Protein AF-A0A8S0FSN1-F1 (afdb_monomer)

InterPro domains:
  IPR003352 Phosphotransferase system, EIIC [PF02378] (5-101)
  IPR004501 Phosphotransferase system, EIIC component, type 3 [PS51105] (1-138)
  IPR051088 Bacterial PTS System Sugar-Specific EIIC/EIIB [PTHR33989] (5-137)

Mean predicted aligned error: 4.6 Å

Radius of gyration: 17.19 Å; Cα contacts (8 Å, |Δi|>4): 194; chains: 1; bounding box: 37×22×51 Å

Nearest PDB structures (foldseek):
  3qnq-assembly2_C  TM=8.206E-01  e=8.076E-05  Bacillus cereus ATCC 10987

Secondary structure (DSSP, 8-state):
--HHHHHHHHHHHHHSSHHHHHHTT----TT-HHHHHHHTSTTSGGGHHHHHHHHHHH---HHHHHHHHHHHHHHHTT--HHHHHHTTTTT-HHHHHHHHHHHHHHHHHHHHHHHTTSSPPP-S---TTSPTTTTT--

Sequence (138 aa):
MTPWALENIATYQQYGSVEAALAAGKTFHIWAKPMLDSFIFLGGSGATLGLILAIFIASRRADYRQVAKLALPSGIFQINEPILFGLPIIMNPVMFIPFVLVQPILAAITLAAYYMGIIPPVTNIAPWTMPTGLVSLL

Foldseek 3Di:
DPVQLVVLQVLCVVQVHPVSSVVVVHDGDCPPPLNCLQFQLQLAQLNVLVVLVCCVVPNPDPQLVVLSVVSNVSSQQSRCPSVCVSPVQVPDPVNVVSSVVSRVVRVVVSVVCVVVVNADGNNDADDSRHGHNCSRVD

pLDDT: mean 89.57, std 7.74, range [55.56, 96.69]

Organism: Escherichia coli (NCBI:txid562)

Solvent-accessible surface area (backbone atoms only — not comparable to full-atom values): 7384 Å² total; per-residue (Å²): 132,52,69,47,40,57,54,23,27,53,47,30,67,74,48,74,33,69,66,51,27,45,74,71,73,49,86,68,56,73,88,12,54,58,45,43,44,27,62,32,29,30,10,14,77,43,29,38,37,59,52,40,51,46,36,70,75,71,53,86,50,66,68,61,46,50,36,34,63,69,21,44,71,43,13,41,33,28,42,37,64,54,45,44,62,63,44,57,29,84,83,30,67,85,50,32,53,56,33,59,54,45,34,64,52,31,46,54,50,50,51,53,36,35,78,71,66,75,42,80,76,63,59,66,86,54,63,71,52,44,49,60,59,52,43,73,77,105

Structure (mmCIF, N/CA/C/O backbone):
data_AF-A0A8S0FSN1-F1
#
_entry.id   AF-A0A8S0FSN1-F1
#
loop_
_atom_site.group_PDB
_atom_site.id
_atom_site.type_symbol
_atom_site.label_atom_id
_atom_site.label_alt_id
_atom_site.label_comp_id
_atom_site.label_asym_id
_atom_site.label_entity_id
_atom_site.label_seq_id
_atom_site.pdbx_PDB_ins_code
_atom_site.Cartn_x
_atom_site.Cartn_y
_atom_site.Cartn_z
_atom_site.occupancy
_atom_site.B_iso_or_equiv
_atom_site.auth_seq_id
_atom_site.auth_comp_id
_atom_site.auth_asym_id
_atom_site.auth_atom_id
_atom_site.pdbx_PDB_model_num
ATOM 1 N N . MET A 1 1 ? 16.027 -8.583 -2.682 1.00 58.06 1 MET A N 1
ATOM 2 C CA . MET A 1 1 ? 15.565 -7.835 -3.873 1.00 58.06 1 MET A CA 1
ATOM 3 C C . MET A 1 1 ? 15.146 -8.841 -4.932 1.00 58.06 1 MET A C 1
ATOM 5 O O . MET A 1 1 ? 15.849 -9.828 -5.093 1.00 58.06 1 MET A O 1
ATOM 9 N N . THR A 1 2 ? 13.995 -8.668 -5.580 1.00 69.06 2 THR A N 1
ATOM 10 C CA . THR A 1 2 ? 13.574 -9.571 -6.666 1.00 69.06 2 THR A CA 1
ATOM 11 C C . THR A 1 2 ? 14.461 -9.328 -7.895 1.00 69.06 2 THR A C 1
ATOM 13 O O . THR A 1 2 ? 14.625 -8.155 -8.241 1.00 69.06 2 THR A O 1
ATOM 16 N N . PRO A 1 3 ? 14.991 -10.367 -8.573 1.00 83.94 3 PRO A N 1
ATOM 17 C CA . PRO A 1 3 ? 15.823 -10.211 -9.777 1.00 83.94 3 PRO A CA 1
ATOM 18 C C . PRO A 1 3 ? 15.197 -9.292 -10.838 1.00 83.94 3 PRO A C 1
ATOM 20 O O . PRO A 1 3 ? 15.859 -8.417 -11.383 1.00 83.94 3 PRO A O 1
ATOM 23 N N . TRP A 1 4 ? 13.876 -9.373 -10.991 1.00 89.50 4 TRP A N 1
ATOM 24 C 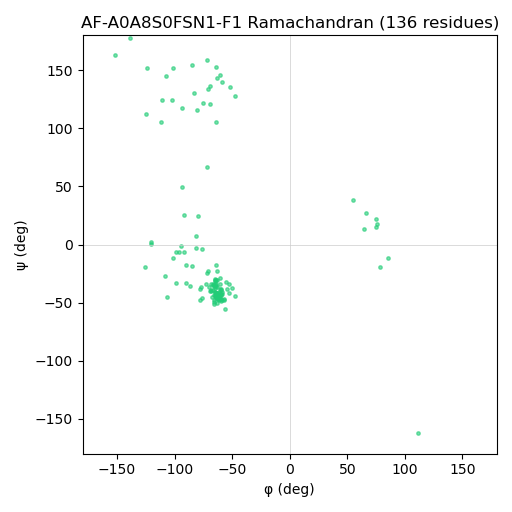CA . TRP A 1 4 ? 13.078 -8.560 -11.908 1.00 89.50 4 TRP A CA 1
ATOM 25 C C . TRP A 1 4 ? 13.215 -7.041 -11.757 1.00 89.50 4 TRP A C 1
ATOM 27 O O . TRP A 1 4 ? 13.120 -6.319 -12.743 1.00 89.50 4 TRP A O 1
ATOM 37 N N . ALA A 1 5 ? 13.454 -6.530 -10.543 1.00 87.94 5 ALA A N 1
ATOM 38 C CA . ALA A 1 5 ? 13.654 -5.090 -10.363 1.00 87.94 5 ALA A CA 1
ATOM 39 C C . ALA A 1 5 ? 14.982 -4.642 -10.993 1.00 87.94 5 ALA A C 1
ATOM 41 O O . ALA A 1 5 ? 15.042 -3.603 -11.640 1.00 87.94 5 ALA A O 1
ATOM 42 N N . LEU A 1 6 ? 16.033 -5.454 -10.842 1.00 89.50 6 LEU A N 1
ATOM 43 C CA . LEU A 1 6 ? 17.345 -5.184 -11.429 1.00 89.50 6 LEU A CA 1
ATOM 44 C C . LEU A 1 6 ? 17.314 -5.302 -12.954 1.00 89.50 6 LEU A C 1
ATOM 46 O O . LEU A 1 6 ? 17.911 -4.476 -13.634 1.00 89.50 6 LEU A O 1
ATOM 50 N N . GLU A 1 7 ? 16.587 -6.282 -13.488 1.00 91.50 7 GLU A N 1
ATOM 51 C CA . GLU A 1 7 ? 16.409 -6.460 -14.935 1.00 91.50 7 GLU A CA 1
ATOM 52 C C . GLU A 1 7 ? 15.676 -5.273 -15.578 1.00 91.50 7 GLU A C 1
ATOM 54 O O . GLU A 1 7 ? 16.092 -4.783 -16.633 1.00 91.50 7 GLU A O 1
ATOM 59 N N . ASN A 1 8 ? 14.638 -4.748 -14.919 1.00 92.38 8 ASN A N 1
ATOM 60 C CA . ASN A 1 8 ? 13.950 -3.540 -15.373 1.00 92.38 8 ASN A CA 1
ATOM 61 C C . ASN A 1 8 ? 14.885 -2.325 -15.410 1.00 92.38 8 ASN A C 1
ATOM 63 O O . ASN A 1 8 ? 14.896 -1.582 -16.389 1.00 92.38 8 ASN A O 1
ATOM 67 N N . ILE A 1 9 ? 15.689 -2.133 -14.361 1.00 90.88 9 ILE A N 1
ATOM 68 C CA . ILE A 1 9 ? 16.638 -1.016 -14.269 1.00 90.88 9 ILE A CA 1
ATOM 69 C C . ILE A 1 9 ? 17.729 -1.148 -15.325 1.00 90.88 9 ILE A C 1
ATOM 71 O O . ILE A 1 9 ? 18.041 -0.168 -15.991 1.00 90.88 9 ILE A O 1
ATOM 75 N N . ALA A 1 10 ? 18.278 -2.348 -15.519 1.00 92.25 10 ALA A N 1
ATOM 76 C CA . ALA A 1 10 ? 19.278 -2.600 -16.552 1.00 92.25 10 ALA A CA 1
ATOM 77 C C . ALA A 1 10 ? 18.720 -2.287 -17.949 1.00 92.25 10 ALA A C 1
ATOM 79 O O . ALA A 1 10 ? 19.379 -1.622 -18.747 1.00 92.25 10 ALA A O 1
ATOM 80 N N . THR A 1 11 ? 17.474 -2.691 -18.214 1.00 92.31 11 THR A N 1
ATOM 81 C CA . THR A 1 11 ? 16.770 -2.359 -19.460 1.00 92.31 11 THR A CA 1
ATOM 82 C C . THR A 1 11 ? 16.599 -0.847 -19.602 1.00 92.31 11 THR A C 1
ATOM 84 O O . THR A 1 11 ? 16.936 -0.278 -20.636 1.00 92.31 11 THR A O 1
ATOM 87 N N . TYR A 1 12 ? 16.142 -0.161 -18.557 1.00 92.25 12 TYR A N 1
ATOM 88 C CA . TYR A 1 12 ? 15.990 1.293 -18.580 1.00 92.25 12 TYR A CA 1
ATOM 89 C C . TYR A 1 12 ? 17.323 2.021 -18.816 1.00 92.25 12 TYR A C 1
ATOM 91 O O . TYR A 1 12 ? 17.401 2.906 -19.663 1.00 92.25 12 TYR A O 1
ATOM 99 N N . GLN A 1 13 ? 18.394 1.613 -18.133 1.00 92.38 13 GLN A N 1
ATOM 100 C CA . GLN A 1 13 ? 19.732 2.193 -18.281 1.00 92.38 13 GLN A CA 1
ATOM 101 C C . GLN A 1 13 ? 20.322 1.968 -19.677 1.00 92.38 13 GLN A C 1
ATOM 103 O O . GLN A 1 13 ? 21.011 2.845 -20.193 1.00 92.38 13 GLN A O 1
ATOM 108 N N . GLN A 1 14 ? 20.045 0.819 -20.299 1.00 94.19 14 GLN A N 1
ATOM 109 C CA . GLN A 1 14 ? 20.526 0.507 -21.644 1.00 94.19 14 GLN A CA 1
ATOM 110 C C . GLN A 1 14 ? 19.872 1.387 -22.721 1.00 94.19 14 GLN A C 1
ATOM 112 O O . GLN A 1 14 ? 20.543 1.785 -23.671 1.00 94.19 14 GLN A O 1
ATOM 117 N N . TYR A 1 15 ? 18.571 1.659 -22.598 1.00 92.62 15 TYR A N 1
ATOM 118 C CA . TYR A 1 15 ? 17.793 2.357 -23.630 1.00 92.62 15 TYR A CA 1
ATOM 119 C C . TYR A 1 15 ? 17.540 3.839 -23.316 1.00 92.62 15 TYR A C 1
ATOM 121 O O . TYR A 1 15 ? 17.098 4.580 -24.190 1.00 92.62 15 TYR A O 1
ATOM 129 N N . GLY A 1 16 ? 17.817 4.288 -22.091 1.00 90.56 16 GLY A N 1
ATOM 130 C CA . GLY A 1 16 ? 17.708 5.683 -21.657 1.00 90.56 16 GLY A CA 1
ATOM 131 C C . GLY A 1 16 ? 16.286 6.162 -21.347 1.00 90.56 16 GLY A C 1
ATOM 132 O O . GLY A 1 16 ? 16.134 7.153 -20.638 1.00 90.56 16 GLY A O 1
ATOM 133 N N . SER A 1 17 ? 15.248 5.474 -21.834 1.00 91.06 17 SER A N 1
ATOM 134 C CA . SER A 1 17 ? 13.850 5.735 -21.475 1.00 91.06 17 SER A CA 1
ATOM 135 C C . SER A 1 17 ? 12.981 4.476 -21.575 1.00 91.06 17 SER A C 1
ATOM 137 O O . SER A 1 17 ? 13.353 3.487 -22.218 1.00 91.06 17 SER A O 1
ATOM 139 N N . VAL A 1 18 ? 11.802 4.512 -20.946 1.00 90.56 18 VAL A N 1
ATOM 140 C CA . VAL A 1 18 ? 10.810 3.429 -21.044 1.00 90.56 18 VAL A CA 1
ATOM 141 C C . VAL A 1 18 ? 10.293 3.312 -22.476 1.00 90.56 18 VAL A C 1
ATOM 143 O O . VAL A 1 18 ? 10.208 2.212 -23.013 1.00 90.56 18 VAL A O 1
ATOM 146 N N . GLU A 1 19 ? 10.000 4.436 -23.122 1.00 90.94 19 GLU A N 1
ATOM 147 C CA . GLU A 1 19 ? 9.463 4.498 -24.482 1.00 90.94 19 GLU A CA 1
ATOM 148 C C . GLU A 1 19 ? 10.454 3.922 -25.496 1.00 90.94 19 GLU A C 1
ATOM 150 O O . GLU A 1 19 ? 10.060 3.145 -26.364 1.00 90.94 19 GLU A O 1
ATOM 155 N N . ALA A 1 20 ? 11.745 4.242 -25.358 1.00 91.69 20 ALA A N 1
ATOM 156 C CA . ALA A 1 20 ? 12.799 3.702 -26.212 1.00 91.69 20 ALA A CA 1
ATOM 157 C C . ALA A 1 20 ? 12.955 2.182 -26.039 1.00 91.69 20 ALA A C 1
ATOM 159 O O . ALA A 1 20 ? 13.092 1.456 -27.025 1.00 91.69 20 ALA A O 1
ATOM 160 N N . ALA A 1 21 ? 12.881 1.687 -24.799 1.00 92.50 21 ALA A N 1
ATOM 161 C CA . ALA A 1 21 ? 12.921 0.254 -24.516 1.00 92.50 21 ALA A CA 1
ATOM 162 C C . ALA A 1 21 ? 11.705 -0.480 -25.109 1.00 92.50 21 ALA A C 1
ATOM 164 O O . ALA A 1 21 ? 11.865 -1.522 -25.750 1.00 92.50 21 ALA A O 1
ATOM 165 N N . LEU A 1 22 ? 10.501 0.081 -24.951 1.00 91.62 22 LEU A N 1
ATOM 166 C CA . LEU A 1 22 ? 9.272 -0.470 -25.527 1.00 91.62 22 LEU A CA 1
ATOM 167 C C . LEU A 1 22 ? 9.317 -0.460 -27.066 1.00 91.62 22 LEU A C 1
ATOM 169 O O . LEU A 1 22 ? 8.973 -1.462 -27.691 1.00 91.62 22 LEU A O 1
ATOM 173 N N . ALA A 1 23 ? 9.806 0.622 -27.685 1.00 92.62 23 ALA A N 1
ATOM 174 C CA . ALA A 1 23 ? 9.986 0.719 -29.138 1.00 92.62 23 ALA A CA 1
ATOM 175 C C . ALA A 1 23 ? 11.009 -0.296 -29.680 1.00 92.62 23 ALA A C 1
ATOM 177 O O . ALA A 1 23 ? 10.869 -0.786 -30.799 1.00 92.62 23 ALA A O 1
ATOM 178 N N . ALA A 1 24 ? 12.005 -0.665 -28.870 1.00 92.62 24 ALA A N 1
ATOM 179 C CA . ALA A 1 24 ? 12.963 -1.729 -29.166 1.00 92.62 24 ALA A CA 1
ATOM 180 C C . ALA A 1 24 ? 12.433 -3.150 -28.869 1.00 92.62 24 ALA A C 1
ATOM 182 O O . ALA A 1 24 ? 13.199 -4.117 -28.922 1.00 92.62 24 ALA A O 1
ATOM 183 N N . GLY A 1 25 ? 11.144 -3.292 -28.535 1.00 92.00 25 GLY A N 1
ATOM 184 C CA . GLY A 1 25 ? 10.489 -4.575 -28.272 1.00 92.00 25 GLY A CA 1
ATOM 185 C C . GLY A 1 25 ? 10.828 -5.192 -26.914 1.00 92.00 25 GLY A C 1
ATOM 186 O O . GLY A 1 25 ? 10.648 -6.397 -26.730 1.00 92.00 25 GLY A O 1
ATOM 187 N N . LYS A 1 26 ? 11.353 -4.408 -25.964 1.00 93.50 26 LYS A N 1
ATOM 188 C CA . LYS A 1 26 ? 11.602 -4.871 -24.593 1.00 93.50 26 LYS A CA 1
ATOM 189 C C . LYS A 1 26 ? 10.348 -4.747 -23.739 1.00 93.50 26 LYS A C 1
ATOM 191 O O . LYS A 1 26 ? 9.482 -3.916 -23.985 1.00 93.50 26 LYS A O 1
ATOM 196 N N . THR A 1 27 ? 10.277 -5.574 -22.705 1.00 90.81 27 THR A N 1
ATOM 197 C CA . THR A 1 27 ? 9.182 -5.597 -21.733 1.00 90.81 27 THR A CA 1
ATOM 198 C C . THR A 1 27 ? 9.732 -5.421 -20.330 1.00 90.81 27 THR A C 1
ATOM 200 O O . THR A 1 27 ? 10.851 -5.841 -20.049 1.00 90.81 27 THR A O 1
ATOM 203 N N . PHE A 1 28 ? 8.917 -4.866 -19.440 1.00 91.69 28 PHE A N 1
ATOM 204 C CA . PHE A 1 28 ? 9.258 -4.704 -18.033 1.00 91.69 28 PHE A CA 1
ATOM 205 C C . PHE A 1 28 ? 8.455 -5.680 -17.173 1.00 91.69 28 PHE A C 1
ATOM 207 O O . PHE A 1 28 ? 7.287 -5.970 -17.436 1.00 91.69 28 PHE A O 1
ATOM 214 N N . HIS A 1 29 ? 9.079 -6.175 -16.114 1.00 90.88 29 HIS A N 1
ATOM 215 C CA . HIS A 1 29 ? 8.449 -7.047 -15.139 1.00 90.88 29 HIS A CA 1
ATOM 216 C C . HIS A 1 29 ? 7.622 -6.224 -14.151 1.00 90.88 29 HIS A C 1
ATOM 218 O O . HIS A 1 29 ? 8.167 -5.450 -13.363 1.00 90.88 29 HIS A O 1
ATOM 224 N N . ILE A 1 30 ? 6.303 -6.427 -14.156 1.00 88.81 30 ILE A N 1
ATOM 225 C CA . ILE A 1 30 ? 5.397 -5.745 -13.224 1.00 88.81 30 ILE A CA 1
ATOM 226 C C . ILE A 1 30 ? 5.589 -6.208 -11.771 1.00 88.81 30 ILE A C 1
ATOM 228 O O . ILE A 1 30 ? 5.504 -5.409 -10.849 1.00 88.81 30 ILE A O 1
ATOM 232 N N . TRP A 1 31 ? 5.924 -7.481 -11.544 1.00 88.62 31 TRP A N 1
ATOM 233 C CA . TRP A 1 31 ? 6.049 -8.071 -10.202 1.00 88.62 31 TRP A CA 1
ATOM 234 C C . TRP A 1 31 ? 7.376 -7.751 -9.493 1.00 88.62 31 TRP A C 1
ATOM 236 O O . TRP A 1 31 ? 7.833 -8.490 -8.621 1.00 88.62 31 TRP A O 1
ATOM 246 N N . ALA A 1 32 ? 8.018 -6.644 -9.862 1.00 88.31 32 ALA A N 1
ATOM 247 C CA . ALA A 1 32 ? 9.191 -6.131 -9.173 1.00 88.31 32 ALA A CA 1
ATOM 248 C C . ALA A 1 32 ? 8.804 -5.611 -7.778 1.00 88.31 32 ALA A C 1
ATOM 250 O O . ALA A 1 32 ? 7.815 -4.894 -7.637 1.00 88.31 32 ALA A O 1
ATOM 251 N N . LYS A 1 33 ? 9.596 -5.918 -6.741 1.00 85.88 33 LYS A N 1
ATOM 252 C CA . LYS A 1 33 ? 9.300 -5.509 -5.351 1.00 85.88 33 LYS A CA 1
ATOM 253 C C . LYS A 1 33 ? 8.902 -4.024 -5.177 1.00 85.88 33 LYS A C 1
ATOM 255 O O . LYS A 1 33 ? 7.897 -3.796 -4.510 1.00 85.88 33 LYS A O 1
ATOM 260 N N . PRO A 1 34 ? 9.572 -3.035 -5.799 1.00 86.38 34 PRO A N 1
ATOM 261 C CA . PRO A 1 34 ? 9.151 -1.637 -5.672 1.00 86.38 34 PRO A CA 1
ATOM 262 C C . PRO A 1 34 ? 7.730 -1.364 -6.193 1.00 86.38 34 PRO A C 1
ATOM 264 O O . PRO A 1 34 ? 7.052 -0.495 -5.656 1.00 86.38 34 PRO A O 1
ATOM 267 N N . MET A 1 35 ? 7.234 -2.131 -7.174 1.00 86.62 35 MET A N 1
ATOM 268 C CA . MET A 1 35 ? 5.848 -2.026 -7.650 1.00 86.62 35 MET A CA 1
ATOM 269 C C . MET A 1 35 ? 4.866 -2.480 -6.565 1.00 86.62 35 MET A C 1
ATOM 271 O O . MET A 1 35 ? 3.878 -1.801 -6.286 1.00 86.62 35 MET A O 1
ATOM 275 N N . LEU A 1 36 ? 5.167 -3.611 -5.916 1.00 87.88 36 LEU A N 1
ATOM 276 C CA . LEU A 1 36 ? 4.358 -4.137 -4.815 1.00 87.88 36 LEU A CA 1
ATOM 277 C C . LEU A 1 36 ? 4.319 -3.152 -3.641 1.00 87.88 36 LEU A C 1
ATOM 279 O O . LEU A 1 36 ? 3.241 -2.850 -3.135 1.00 87.88 36 LEU A O 1
ATOM 283 N N . ASP A 1 37 ? 5.473 -2.609 -3.257 1.00 87.88 37 ASP A N 1
ATOM 284 C CA . ASP A 1 37 ? 5.578 -1.629 -2.169 1.00 87.88 37 ASP A CA 1
ATOM 285 C C . ASP A 1 37 ? 4.851 -0.310 -2.500 1.00 87.88 37 ASP A C 1
ATOM 287 O O . ASP A 1 37 ? 4.328 0.358 -1.614 1.00 87.88 37 ASP A O 1
ATOM 291 N N . SER A 1 38 ? 4.778 0.072 -3.779 1.00 86.06 38 SER A N 1
ATOM 292 C CA . SER A 1 38 ? 4.142 1.331 -4.194 1.00 86.06 38 SER A CA 1
ATOM 293 C C . SER A 1 38 ? 2.619 1.264 -4.219 1.00 86.06 38 SER A C 1
ATOM 295 O O . SER A 1 38 ? 1.970 2.250 -3.874 1.00 86.06 38 SER A O 1
ATOM 297 N N . PHE A 1 39 ? 2.049 0.133 -4.650 1.00 87.50 39 PHE A N 1
ATOM 298 C CA . PHE A 1 39 ? 0.623 0.060 -4.997 1.00 87.50 39 PHE A CA 1
ATOM 299 C C . PHE A 1 39 ? -0.161 -1.042 -4.284 1.00 87.50 39 PHE A C 1
ATOM 301 O O . PHE A 1 39 ? -1.386 -0.957 -4.210 1.00 87.50 39 PHE A O 1
ATOM 308 N N . ILE A 1 40 ? 0.511 -2.063 -3.747 1.00 90.31 40 ILE A N 1
ATOM 309 C CA . ILE A 1 40 ? -0.145 -3.220 -3.121 1.00 90.31 40 ILE A CA 1
ATOM 310 C C . ILE A 1 40 ? 0.004 -3.159 -1.597 1.00 90.31 40 ILE A C 1
ATOM 312 O O . ILE A 1 40 ? -0.975 -3.332 -0.869 1.00 90.31 40 ILE A O 1
ATOM 316 N N . PHE A 1 41 ? 1.201 -2.859 -1.093 1.00 89.88 41 PHE A N 1
ATOM 317 C CA . PHE A 1 41 ? 1.501 -2.798 0.343 1.00 89.88 41 PHE A CA 1
ATOM 318 C C . PHE A 1 41 ? 1.354 -1.384 0.922 1.00 89.88 41 PHE A C 1
ATOM 320 O O . PHE A 1 41 ? 2.215 -0.874 1.634 1.00 89.88 41 PHE A O 1
ATOM 327 N N . LEU A 1 42 ? 0.220 -0.743 0.629 1.00 89.12 42 LEU A N 1
ATOM 328 C CA . LEU A 1 42 ? -0.053 0.642 1.016 1.00 89.12 42 LEU A CA 1
ATOM 329 C C . LEU A 1 42 ? -0.112 0.814 2.542 1.00 89.12 42 LEU A C 1
ATOM 331 O O . LEU A 1 42 ? -1.088 0.460 3.207 1.00 89.12 42 LEU A O 1
ATOM 335 N N . GLY A 1 43 ? 0.926 1.412 3.113 1.00 85.56 43 GLY A N 1
ATOM 336 C CA . GLY A 1 43 ? 1.045 1.554 4.557 1.00 85.56 43 GLY A CA 1
ATOM 337 C C . GLY A 1 43 ? 1.419 0.278 5.297 1.00 85.56 43 GLY A C 1
ATOM 338 O O . GLY A 1 43 ? 1.129 0.197 6.490 1.00 85.56 43 GLY A O 1
ATOM 339 N N . GLY A 1 44 ? 2.022 -0.690 4.601 1.00 87.62 44 GLY A N 1
ATOM 340 C CA . GLY A 1 44 ? 2.440 -1.992 5.114 1.00 87.62 44 GLY A CA 1
ATOM 341 C C . GLY A 1 44 ? 1.619 -3.147 4.534 1.00 87.62 44 GLY A C 1
ATOM 342 O O . GLY A 1 44 ? 0.931 -3.020 3.518 1.00 87.62 44 GLY A O 1
ATOM 343 N N . SER A 1 45 ? 1.666 -4.306 5.190 1.00 84.81 45 SER A N 1
ATOM 344 C CA . SER A 1 45 ? 0.803 -5.433 4.825 1.00 84.81 45 SER A CA 1
ATOM 345 C C . SER A 1 45 ? -0.680 -5.090 5.024 1.00 84.81 45 SER A C 1
ATOM 347 O O . SER A 1 45 ? -1.054 -4.370 5.947 1.00 84.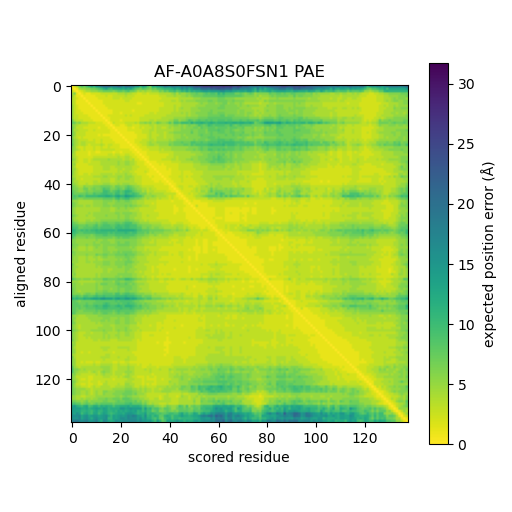81 45 SER A O 1
ATOM 349 N N . GLY A 1 46 ? -1.533 -5.583 4.120 1.00 83.00 46 GLY A N 1
ATOM 350 C CA . GLY A 1 46 ? -2.988 -5.417 4.200 1.00 83.00 46 GLY A CA 1
ATOM 351 C C . GLY A 1 46 ? -3.512 -3.989 4.044 1.00 83.00 46 GLY A C 1
ATOM 352 O O . GLY A 1 46 ? -4.579 -3.682 4.572 1.00 83.00 46 GLY A O 1
ATOM 353 N N . ALA A 1 47 ? -2.789 -3.124 3.326 1.00 90.69 47 ALA A N 1
ATOM 354 C CA . ALA A 1 47 ? -3.223 -1.763 3.002 1.00 90.69 47 ALA A CA 1
ATOM 355 C C . ALA A 1 47 ? -3.603 -0.921 4.243 1.00 90.69 47 ALA A C 1
ATOM 357 O O . ALA A 1 47 ? -4.587 -0.172 4.251 1.00 90.69 47 ALA A O 1
ATOM 358 N N . THR A 1 48 ? -2.846 -1.077 5.331 1.00 93.62 48 THR A N 1
ATOM 359 C CA 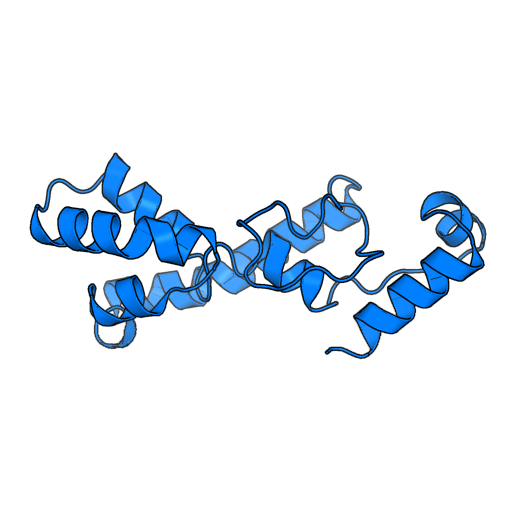. THR A 1 48 ? -3.193 -0.575 6.666 1.00 93.62 48 THR A CA 1
ATOM 360 C C . THR A 1 48 ? -3.301 0.940 6.776 1.00 93.62 48 THR A C 1
ATOM 362 O O . THR A 1 48 ? -4.036 1.424 7.640 1.00 93.62 48 THR A O 1
ATOM 365 N N . LEU A 1 49 ? -2.663 1.708 5.888 1.00 92.75 49 LEU A N 1
ATOM 366 C CA . LEU A 1 49 ? -2.888 3.156 5.840 1.00 92.75 49 LEU A CA 1
ATOM 367 C C . LEU A 1 49 ? -4.336 3.479 5.442 1.00 92.75 49 LEU A C 1
ATOM 369 O O . LEU A 1 49 ? -4.948 4.367 6.032 1.00 92.75 49 LEU A O 1
ATOM 373 N N . GLY A 1 50 ? -4.925 2.704 4.526 1.00 92.31 50 GLY A N 1
ATOM 374 C CA . GLY A 1 50 ? -6.342 2.816 4.177 1.00 92.31 50 GLY A CA 1
ATOM 375 C C . GLY A 1 50 ? -7.257 2.543 5.373 1.00 92.31 50 GLY A C 1
ATOM 376 O O . GLY A 1 50 ? -8.213 3.284 5.597 1.00 92.31 50 GLY A O 1
ATOM 377 N N . LEU A 1 51 ? -6.925 1.545 6.201 1.00 94.25 51 LEU A N 1
ATOM 378 C CA . LEU A 1 51 ? -7.651 1.262 7.445 1.00 94.25 51 LEU A CA 1
ATOM 379 C C . LEU A 1 51 ? -7.534 2.415 8.456 1.00 94.25 51 LEU A C 1
ATOM 381 O O . LEU A 1 51 ? -8.541 2.818 9.038 1.00 94.25 51 LEU A O 1
ATOM 385 N N . ILE A 1 52 ? -6.334 2.971 8.651 1.00 95.06 52 ILE A N 1
ATOM 386 C CA . ILE A 1 52 ? -6.106 4.126 9.536 1.00 95.06 52 ILE A CA 1
ATOM 387 C C . ILE A 1 52 ? -6.974 5.315 9.098 1.00 95.06 52 ILE A C 1
ATOM 389 O O . ILE A 1 52 ? -7.676 5.910 9.921 1.00 95.06 52 ILE A O 1
ATOM 393 N N . LEU A 1 53 ? -6.988 5.624 7.798 1.00 94.88 53 LEU A N 1
ATOM 394 C CA . LEU A 1 53 ? -7.827 6.686 7.239 1.00 94.88 53 LEU A CA 1
ATOM 395 C C . LEU A 1 53 ? -9.322 6.382 7.417 1.00 94.88 53 LEU A C 1
ATOM 397 O O . LEU A 1 53 ? -10.077 7.251 7.857 1.00 94.88 53 LEU A O 1
ATOM 401 N N . ALA A 1 54 ? -9.748 5.143 7.165 1.00 94.50 54 ALA A N 1
ATOM 402 C CA . ALA A 1 54 ? -11.131 4.718 7.367 1.00 94.50 54 ALA A CA 1
ATOM 403 C C . ALA A 1 54 ? -11.577 4.871 8.832 1.00 94.50 54 ALA A C 1
ATOM 405 O O . ALA A 1 54 ? -12.697 5.313 9.091 1.00 94.50 54 ALA A O 1
ATOM 406 N N . ILE A 1 55 ? -10.703 4.586 9.803 1.00 95.75 55 ILE A N 1
ATOM 407 C CA . ILE A 1 55 ? -10.987 4.805 11.229 1.00 95.75 55 ILE A CA 1
ATOM 408 C C . ILE A 1 55 ? -11.205 6.293 11.517 1.00 95.75 55 ILE A C 1
ATOM 410 O O . ILE A 1 55 ? -12.140 6.639 12.243 1.00 95.75 55 ILE A O 1
ATOM 414 N N . PHE A 1 56 ? -10.393 7.188 10.950 1.00 96.44 56 PHE A N 1
ATOM 415 C CA . PHE A 1 56 ? -10.584 8.623 11.167 1.00 96.44 56 PHE A CA 1
ATOM 416 C C . PHE A 1 56 ? -11.886 9.156 10.575 1.00 96.44 56 PHE A C 1
ATOM 418 O O . PHE A 1 56 ? -12.506 10.014 11.212 1.00 96.44 56 PHE A O 1
ATOM 425 N N . ILE A 1 57 ? -12.300 8.626 9.423 1.00 96.69 57 ILE A N 1
ATOM 426 C CA . ILE A 1 57 ? -13.510 9.044 8.706 1.00 96.69 57 ILE A CA 1
ATOM 427 C C . ILE A 1 57 ? -14.776 8.449 9.343 1.00 96.69 57 ILE A C 1
ATOM 429 O O . ILE A 1 57 ? -15.738 9.174 9.587 1.00 96.69 57 ILE A O 1
ATOM 433 N N . ALA A 1 58 ? -14.788 7.144 9.629 1.00 95.88 58 ALA A N 1
ATOM 434 C CA . ALA A 1 58 ? -16.011 6.410 9.963 1.00 95.88 58 ALA A CA 1
ATOM 435 C C . ALA A 1 58 ? -16.129 6.002 11.443 1.00 95.88 58 ALA A C 1
ATOM 437 O O . ALA A 1 58 ? -17.242 5.843 11.950 1.00 95.88 58 ALA A O 1
ATOM 438 N N . SER A 1 59 ? -15.018 5.821 12.165 1.00 94.00 59 SER A N 1
ATOM 439 C CA . SER A 1 59 ? -15.071 5.322 13.544 1.00 94.00 59 SER A CA 1
ATOM 440 C C . SER A 1 59 ? -15.352 6.436 14.552 1.00 94.00 59 SER A C 1
ATOM 442 O O . SER A 1 59 ? -14.657 7.456 14.599 1.00 94.00 59 SER A O 1
ATOM 444 N N . ARG A 1 60 ? -16.334 6.193 15.429 1.00 93.50 60 ARG A N 1
ATOM 445 C CA . ARG A 1 60 ? -16.650 7.029 16.605 1.00 93.50 60 ARG A CA 1
ATOM 446 C C . ARG A 1 60 ? -16.014 6.517 17.902 1.00 93.50 60 ARG A C 1
ATOM 448 O O . ARG A 1 60 ? -16.100 7.178 18.931 1.00 93.50 60 ARG A O 1
ATOM 455 N N . ARG A 1 61 ? -15.374 5.346 17.860 1.00 94.75 61 ARG A N 1
ATOM 456 C CA . ARG A 1 61 ? -14.757 4.682 19.013 1.00 94.75 61 ARG A CA 1
ATOM 457 C C . ARG A 1 61 ? -13.440 5.357 19.404 1.00 94.75 61 ARG A C 1
ATOM 459 O O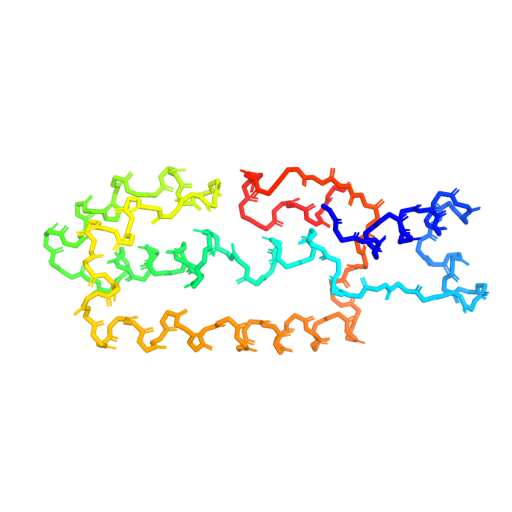 . ARG A 1 61 ? -12.531 5.463 18.582 1.00 94.75 61 ARG A O 1
ATOM 466 N N . ALA A 1 62 ? -13.345 5.831 20.647 1.00 94.31 62 ALA A N 1
ATOM 467 C CA . ALA A 1 62 ? -12.193 6.598 21.123 1.00 94.31 62 ALA A CA 1
ATOM 468 C C . ALA A 1 62 ? -10.897 5.772 21.143 1.00 94.31 62 ALA A C 1
ATOM 470 O O . ALA A 1 62 ? -9.860 6.266 20.705 1.00 94.31 62 ALA A O 1
ATOM 471 N N . ASP A 1 63 ? -10.981 4.511 21.567 1.00 94.81 63 ASP A N 1
ATOM 472 C CA . ASP A 1 63 ? -9.879 3.547 21.581 1.00 94.81 63 ASP A CA 1
ATOM 473 C C . ASP A 1 63 ? -9.310 3.319 20.172 1.00 94.81 63 ASP A C 1
ATOM 475 O O . ASP A 1 63 ? -8.111 3.472 19.947 1.00 94.81 63 ASP A O 1
ATOM 479 N N . TYR A 1 64 ? -10.173 3.074 19.181 1.00 95.19 64 TYR A N 1
ATOM 480 C CA . TYR A 1 64 ? -9.732 2.857 17.796 1.00 95.19 64 TYR A CA 1
ATOM 481 C C . TYR A 1 64 ? -9.069 4.102 17.208 1.00 95.19 64 TYR A C 1
ATOM 483 O O . TYR A 1 64 ? -8.037 4.015 16.542 1.00 95.19 64 TYR A O 1
ATOM 491 N N . ARG A 1 65 ? -9.638 5.280 17.480 1.00 96.44 65 ARG A N 1
ATOM 492 C CA . ARG A 1 65 ? -9.071 6.553 17.022 1.00 96.44 65 ARG A CA 1
ATOM 493 C C . ARG A 1 65 ? -7.731 6.855 17.691 1.00 96.44 65 ARG A C 1
ATOM 495 O O . ARG A 1 65 ? -6.872 7.441 17.039 1.00 96.44 65 ARG A O 1
ATOM 502 N N . GLN A 1 66 ? -7.538 6.488 18.959 1.00 96.50 66 GLN A N 1
ATOM 503 C CA . GLN A 1 66 ? -6.253 6.649 19.648 1.00 96.50 66 GLN A CA 1
ATOM 504 C C . GLN A 1 66 ? -5.171 5.767 19.026 1.00 96.50 66 GLN A C 1
ATOM 506 O O . GLN A 1 66 ? -4.106 6.282 18.690 1.00 96.50 66 GLN A O 1
ATOM 511 N N . VAL A 1 67 ? -5.464 4.485 18.789 1.00 96.44 67 VAL A N 1
ATOM 512 C CA . VAL A 1 67 ? -4.519 3.583 18.112 1.00 96.44 67 VAL A CA 1
ATOM 513 C C . VAL A 1 67 ? -4.181 4.106 16.714 1.00 96.44 67 VAL A C 1
ATOM 515 O O . VAL A 1 67 ? -3.008 4.218 16.371 1.00 96.44 67 VAL A O 1
ATOM 518 N N . ALA A 1 68 ? -5.184 4.515 15.930 1.00 96.19 68 ALA A N 1
ATOM 519 C CA . ALA A 1 68 ? -4.964 5.071 14.594 1.00 96.19 68 ALA A CA 1
ATOM 520 C C . ALA A 1 68 ? -4.093 6.342 14.614 1.00 96.19 68 ALA A C 1
ATOM 522 O O . ALA A 1 68 ? -3.232 6.502 13.753 1.00 96.19 68 ALA A O 1
ATOM 523 N N . LYS A 1 69 ? -4.261 7.231 15.606 1.00 96.19 69 LYS A N 1
ATOM 524 C CA . LYS A 1 69 ? -3.403 8.422 15.777 1.00 96.19 69 LYS A CA 1
ATOM 525 C C . LYS A 1 69 ? -1.946 8.054 16.037 1.00 96.19 69 LYS A C 1
ATOM 527 O O . LYS A 1 69 ? -1.064 8.688 15.470 1.00 96.19 69 LYS A O 1
ATOM 532 N N . LEU A 1 70 ? -1.705 7.052 16.880 1.00 95.56 70 LEU A N 1
ATOM 533 C CA . LEU A 1 70 ? -0.355 6.592 17.213 1.00 95.56 70 LEU A CA 1
ATOM 534 C C . LEU A 1 70 ? 0.301 5.832 16.053 1.00 95.56 70 LEU A C 1
ATOM 536 O O . LEU A 1 70 ? 1.508 5.940 15.864 1.00 95.56 70 LEU A O 1
ATOM 540 N N . ALA A 1 71 ? -0.488 5.096 15.268 1.00 95.69 71 ALA A N 1
ATOM 541 C CA . ALA A 1 71 ? -0.003 4.302 14.143 1.00 95.69 71 ALA A CA 1
ATOM 542 C C . ALA A 1 71 ? 0.153 5.094 12.834 1.00 95.69 71 ALA A C 1
ATOM 544 O O . ALA A 1 71 ? 0.842 4.637 11.926 1.00 95.69 71 ALA A O 1
ATOM 545 N N . LEU A 1 72 ? -0.479 6.265 12.697 1.00 95.25 72 LEU A N 1
ATOM 546 C CA . LEU A 1 72 ? -0.413 7.057 11.466 1.00 95.25 72 LEU A CA 1
ATOM 547 C C . LEU A 1 72 ? 1.028 7.416 11.049 1.00 95.25 72 LEU A C 1
ATOM 549 O O . LEU A 1 72 ? 1.345 7.197 9.880 1.00 95.25 72 LEU A O 1
ATOM 553 N N . PRO A 1 73 ? 1.914 7.922 11.935 1.00 93.94 73 PRO A N 1
ATOM 554 C CA . PRO A 1 73 ? 3.271 8.289 11.536 1.00 93.94 73 PRO A CA 1
ATOM 555 C C . PRO A 1 73 ? 4.046 7.107 10.956 1.00 93.94 73 PRO A C 1
ATOM 557 O O . PRO A 1 73 ? 4.616 7.228 9.879 1.00 93.94 73 PRO A O 1
ATOM 560 N N . SER A 1 74 ? 4.017 5.948 11.620 1.00 93.44 74 SER A N 1
ATOM 561 C CA . SER A 1 74 ? 4.673 4.732 11.131 1.00 93.44 74 SER A CA 1
ATOM 562 C C . SER A 1 74 ? 4.016 4.211 9.849 1.00 93.44 74 SER A C 1
ATOM 564 O O . SER A 1 74 ? 4.712 3.822 8.914 1.00 93.44 74 SER A O 1
ATOM 566 N N . GLY A 1 75 ? 2.683 4.280 9.768 1.00 92.25 75 GLY A N 1
ATOM 567 C CA . GLY A 1 75 ? 1.906 3.821 8.620 1.00 92.25 75 GLY A CA 1
ATOM 568 C C . GLY A 1 75 ? 2.178 4.616 7.343 1.00 92.25 75 GLY A C 1
ATOM 569 O O . GLY A 1 75 ? 2.160 4.040 6.261 1.00 92.25 75 GLY A O 1
ATOM 570 N N . ILE A 1 76 ? 2.500 5.912 7.437 1.00 91.81 76 ILE A N 1
ATOM 571 C CA . ILE A 1 76 ? 2.929 6.710 6.273 1.00 91.81 76 ILE A CA 1
ATOM 572 C C . ILE A 1 76 ? 4.184 6.095 5.637 1.00 91.81 76 ILE A C 1
ATOM 574 O O . ILE A 1 76 ? 4.246 5.975 4.412 1.00 91.81 76 ILE A O 1
ATOM 578 N N 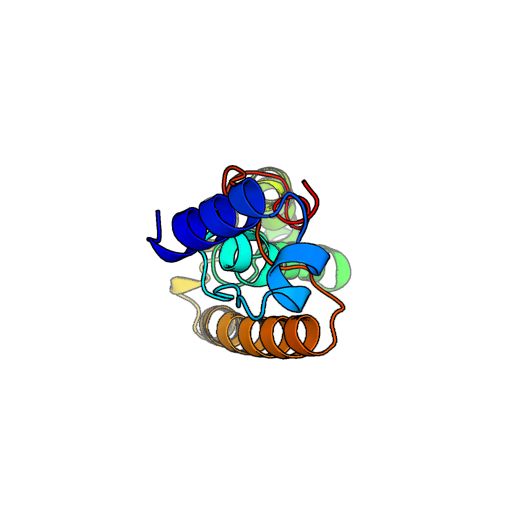. PHE A 1 77 ? 5.123 5.642 6.471 1.00 92.38 77 PHE A N 1
ATOM 579 C CA . PHE A 1 77 ? 6.377 4.988 6.084 1.00 92.38 77 PHE A CA 1
ATOM 580 C C . PHE A 1 77 ? 6.257 3.456 6.007 1.00 92.38 77 PHE A C 1
ATOM 582 O O . PHE A 1 77 ? 7.244 2.743 6.160 1.00 92.38 77 PHE A O 1
ATOM 589 N N . GLN A 1 78 ? 5.042 2.948 5.774 1.00 89.88 78 GLN A N 1
ATOM 590 C CA . GLN A 1 78 ? 4.741 1.531 5.537 1.00 89.88 78 GLN A CA 1
ATOM 591 C C . GLN A 1 78 ? 5.007 0.574 6.713 1.00 89.88 78 GLN A C 1
ATOM 593 O O . GLN A 1 78 ? 4.963 -0.643 6.545 1.00 89.88 78 GLN A O 1
ATOM 598 N N . ILE A 1 79 ? 5.223 1.105 7.917 1.00 93.50 79 ILE A N 1
ATOM 599 C CA . ILE A 1 79 ? 5.422 0.335 9.151 1.00 93.50 79 ILE A CA 1
ATOM 600 C C . ILE A 1 79 ? 4.069 0.183 9.859 1.00 93.50 79 ILE A C 1
ATOM 602 O O . ILE A 1 79 ? 3.455 1.176 10.270 1.00 93.50 79 ILE A O 1
ATOM 606 N N . ASN A 1 80 ? 3.592 -1.055 10.011 1.00 93.19 80 ASN A N 1
ATOM 607 C CA . ASN A 1 80 ? 2.206 -1.339 10.396 1.00 93.19 80 ASN A CA 1
ATOM 608 C C . ASN A 1 80 ? 2.030 -2.142 11.692 1.00 93.19 80 ASN A C 1
ATOM 610 O O . ASN A 1 80 ? 0.899 -2.350 12.134 1.00 93.19 80 ASN A O 1
ATOM 614 N N . GLU A 1 81 ? 3.105 -2.521 12.371 1.00 92.81 81 GLU A N 1
ATOM 615 C CA . GLU A 1 81 ? 3.055 -3.194 13.668 1.00 92.81 81 GLU A CA 1
ATOM 616 C C . GLU A 1 81 ? 2.198 -2.431 14.698 1.00 92.81 81 GLU A C 1
ATOM 618 O O . GLU A 1 81 ? 1.374 -3.067 15.365 1.00 92.81 81 GLU A O 1
ATOM 623 N N . PRO A 1 82 ? 2.265 -1.084 14.799 1.00 93.31 82 PRO A N 1
ATOM 624 C CA . PRO A 1 82 ? 1.436 -0.353 15.755 1.00 93.31 82 PRO A CA 1
ATOM 625 C C . PRO A 1 82 ? -0.073 -0.522 15.530 1.00 93.31 82 PRO A C 1
ATOM 627 O O . PRO A 1 82 ? -0.826 -0.558 16.502 1.00 93.31 82 PRO A O 1
ATOM 630 N N . ILE A 1 83 ? -0.534 -0.660 14.279 1.00 95.19 83 ILE A N 1
ATOM 631 C CA . ILE A 1 83 ? -1.961 -0.871 13.983 1.00 95.19 83 ILE A CA 1
ATOM 632 C C . ILE A 1 83 ? -2.348 -2.354 14.042 1.00 95.19 83 ILE A C 1
ATOM 634 O O . ILE A 1 83 ? -3.437 -2.647 14.527 1.00 95.19 83 ILE A O 1
ATOM 638 N N . LEU A 1 84 ? -1.468 -3.281 13.629 1.00 93.31 84 LEU A N 1
ATOM 639 C CA . LEU A 1 84 ? -1.714 -4.736 13.670 1.00 93.31 84 LEU A CA 1
ATOM 640 C C . LEU A 1 84 ? -1.818 -5.303 15.084 1.00 93.31 84 LEU A C 1
ATOM 642 O O . LEU A 1 84 ? -2.536 -6.284 15.292 1.00 93.31 84 LEU A O 1
ATOM 646 N N . PHE A 1 85 ? -1.058 -4.734 16.020 1.00 91.31 85 PHE A N 1
ATOM 647 C CA . PHE A 1 85 ? -1.077 -5.145 17.421 1.00 91.31 85 PHE A CA 1
ATOM 648 C C . PHE A 1 85 ? -1.952 -4.226 18.276 1.00 91.31 85 PHE A C 1
ATOM 650 O O . PHE A 1 85 ? -2.591 -4.702 19.212 1.00 91.31 85 PHE A O 1
ATOM 657 N N . GLY A 1 86 ? -2.022 -2.929 17.956 1.00 92.00 86 GLY A N 1
ATOM 658 C CA . GLY A 1 86 ? -2.856 -1.974 18.690 1.00 92.00 86 GLY A CA 1
ATOM 659 C C . GLY A 1 86 ? -4.354 -2.187 18.463 1.00 92.00 86 GLY A C 1
ATOM 660 O O . GLY A 1 86 ? -5.150 -2.061 19.392 1.00 92.00 86 GLY A O 1
ATOM 661 N N . LEU A 1 87 ? -4.748 -2.555 17.244 1.00 90.62 87 LEU A N 1
ATOM 662 C CA . LEU A 1 87 ? -6.012 -3.234 16.991 1.00 90.62 87 LEU A CA 1
ATOM 663 C C . LEU A 1 87 ? -5.640 -4.696 16.798 1.00 90.62 87 LEU A C 1
ATOM 665 O O . LEU A 1 87 ? -4.801 -4.943 15.949 1.00 90.62 87 LEU A O 1
ATOM 669 N N . PRO A 1 88 ? -6.197 -5.668 17.534 1.00 88.38 88 PRO A N 1
ATOM 670 C CA . PRO A 1 88 ? -5.798 -7.070 17.409 1.00 88.38 88 PRO A CA 1
ATOM 671 C C . PRO A 1 88 ? -6.295 -7.667 16.077 1.00 88.38 88 PRO A C 1
ATOM 673 O O . PRO A 1 88 ? -7.176 -8.524 16.063 1.00 88.38 88 PRO A O 1
ATOM 676 N N . ILE A 1 89 ? -5.766 -7.188 14.943 1.00 92.44 89 ILE A N 1
ATOM 677 C CA . ILE A 1 89 ? -6.207 -7.513 13.579 1.00 92.44 89 ILE A CA 1
ATOM 678 C C . ILE A 1 89 ? -6.021 -9.004 13.331 1.00 92.44 89 ILE A C 1
ATOM 680 O O . ILE A 1 89 ? -6.937 -9.660 12.850 1.00 92.44 89 ILE A O 1
ATOM 684 N N . ILE A 1 90 ? -4.869 -9.548 13.729 1.00 88.69 90 ILE A N 1
ATOM 685 C CA . ILE A 1 90 ? -4.528 -10.964 13.542 1.00 88.69 90 ILE A CA 1
ATOM 686 C C . ILE A 1 90 ? -5.471 -11.874 14.343 1.00 88.69 90 ILE A C 1
ATOM 688 O O . ILE A 1 90 ? -5.837 -12.948 13.877 1.00 88.69 90 ILE A O 1
ATOM 692 N N . MET A 1 91 ? -5.889 -11.444 15.538 1.00 90.94 91 MET A N 1
ATOM 693 C CA . MET A 1 91 ? -6.732 -12.253 16.427 1.00 90.94 91 MET A CA 1
ATOM 694 C C . MET A 1 91 ? -8.235 -12.021 16.231 1.00 90.94 91 MET A C 1
ATOM 696 O O . MET A 1 91 ? -9.039 -12.722 16.841 1.00 90.94 91 MET A O 1
ATOM 700 N N . ASN A 1 92 ? -8.636 -11.055 15.401 1.00 93.56 92 ASN A N 1
ATOM 701 C CA . ASN A 1 92 ? -10.036 -10.747 15.133 1.00 93.56 92 ASN A CA 1
ATOM 702 C C . ASN A 1 92 ? -10.396 -11.109 13.682 1.00 93.56 92 ASN A C 1
ATOM 704 O O . ASN A 1 92 ? -10.079 -10.333 12.778 1.00 93.56 92 ASN A O 1
ATOM 708 N N . PRO A 1 93 ? -11.138 -12.208 13.445 1.00 91.31 93 PRO A N 1
ATOM 709 C CA . PRO A 1 93 ? -11.533 -12.637 12.102 1.00 91.31 93 PRO A CA 1
ATOM 710 C C . PRO A 1 93 ? -12.231 -11.553 11.269 1.00 91.31 93 PRO A C 1
ATOM 712 O O . PRO A 1 93 ? -12.017 -11.479 10.061 1.00 91.31 93 PRO A O 1
ATOM 715 N N . VAL A 1 94 ? -13.013 -10.671 11.904 1.00 93.44 94 VAL A N 1
ATOM 716 C CA . VAL A 1 94 ? -13.736 -9.584 11.220 1.00 93.44 94 VAL A CA 1
ATOM 717 C C . VAL A 1 94 ? -12.773 -8.570 10.599 1.00 93.44 94 VAL A C 1
ATOM 719 O O . VAL A 1 94 ? -13.063 -8.027 9.538 1.00 93.44 94 VAL A O 1
ATOM 722 N N . MET A 1 95 ? -11.622 -8.325 11.232 1.00 92.19 95 MET A N 1
ATOM 723 C CA . MET A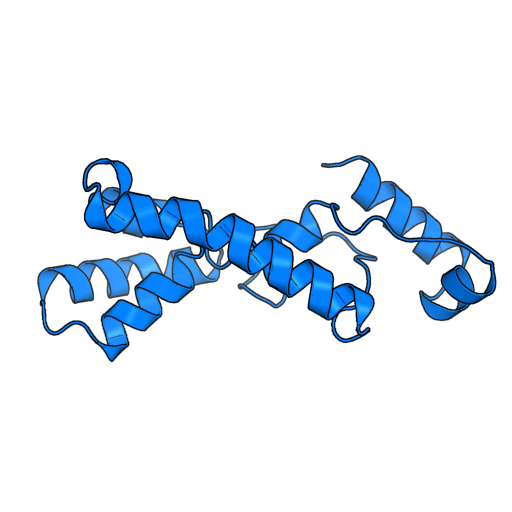 1 95 ? -10.572 -7.452 10.691 1.00 92.19 95 MET A CA 1
ATOM 724 C C . MET A 1 95 ? -9.559 -8.227 9.841 1.00 92.19 95 MET A C 1
ATOM 726 O O . MET A 1 95 ? -9.049 -7.698 8.857 1.00 92.19 95 MET A O 1
ATOM 730 N N . PHE A 1 96 ? -9.292 -9.485 10.189 1.00 93.44 96 PHE A N 1
ATOM 731 C CA . PHE A 1 96 ? -8.340 -10.340 9.489 1.00 93.44 96 PHE A CA 1
ATOM 732 C C . PHE A 1 96 ? -8.769 -10.640 8.048 1.00 93.44 96 PHE A C 1
ATOM 734 O O . PHE A 1 96 ? -7.962 -10.527 7.129 1.00 93.44 96 PHE A O 1
ATOM 741 N N . ILE A 1 97 ? -10.044 -10.977 7.826 1.00 94.69 97 ILE A N 1
ATOM 742 C CA . ILE A 1 97 ? -10.567 -11.291 6.488 1.00 94.69 97 ILE A CA 1
ATOM 743 C C . ILE A 1 97 ? -10.330 -10.136 5.493 1.00 94.69 97 ILE A C 1
ATOM 745 O O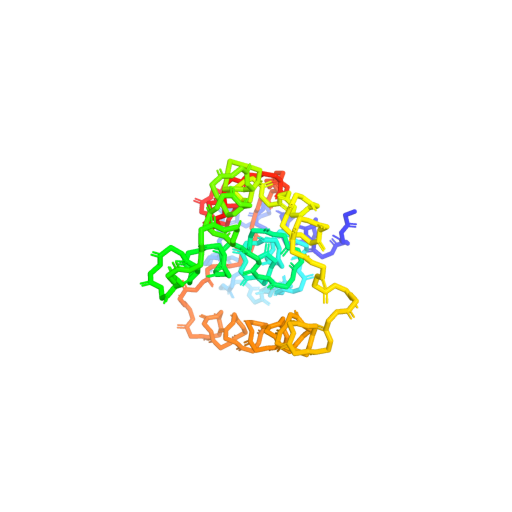 . ILE A 1 97 ? -9.684 -10.373 4.470 1.00 94.69 97 ILE A O 1
ATOM 749 N N . PRO A 1 98 ? -10.776 -8.888 5.751 1.00 92.62 98 PRO A N 1
ATOM 750 C CA . PRO A 1 98 ? -10.516 -7.785 4.827 1.00 92.62 98 PRO A CA 1
ATOM 751 C C . PRO A 1 98 ? -9.022 -7.458 4.700 1.00 92.62 98 PRO A C 1
ATOM 753 O O . PRO A 1 98 ? -8.569 -7.139 3.603 1.00 92.62 98 PRO A O 1
ATOM 756 N N . PHE A 1 99 ? -8.240 -7.598 5.775 1.00 93.75 99 PHE A N 1
ATOM 757 C CA . PHE A 1 99 ? -6.786 -7.398 5.754 1.00 93.75 99 PHE A CA 1
ATOM 758 C C . PHE A 1 99 ? -6.062 -8.341 4.771 1.00 93.75 99 PHE A C 1
ATOM 760 O O . PHE A 1 99 ? -5.125 -7.930 4.081 1.00 93.75 99 PHE A O 1
ATOM 767 N N . VAL A 1 100 ? -6.504 -9.598 4.666 1.00 93.81 100 VAL A N 1
ATOM 768 C CA . VAL A 1 100 ? -5.960 -10.559 3.691 1.00 93.81 100 VAL A CA 1
ATOM 769 C C . VAL A 1 100 ? -6.485 -10.267 2.283 1.00 93.81 100 VAL A C 1
ATOM 771 O O . VAL A 1 100 ? -5.706 -10.225 1.332 1.00 93.81 100 VAL A O 1
ATOM 774 N N . LEU A 1 101 ? -7.794 -10.037 2.138 1.00 94.31 101 LEU A N 1
ATOM 775 C CA . LEU A 1 101 ? -8.450 -9.913 0.830 1.00 94.31 101 LEU A CA 1
ATOM 776 C C . LEU A 1 10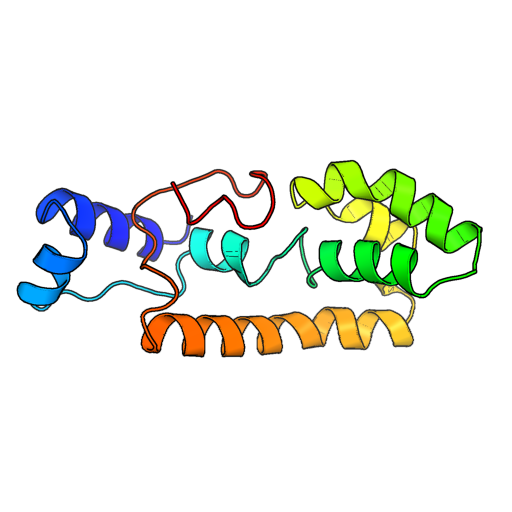1 ? -8.119 -8.621 0.079 1.00 94.31 101 LEU A C 1
ATOM 778 O O . LEU A 1 101 ? -8.193 -8.598 -1.147 1.00 94.31 101 LEU A O 1
ATOM 782 N N . VAL A 1 102 ? -7.738 -7.547 0.770 1.00 94.50 102 VAL A N 1
ATOM 783 C CA . VAL A 1 102 ? -7.433 -6.273 0.102 1.00 94.5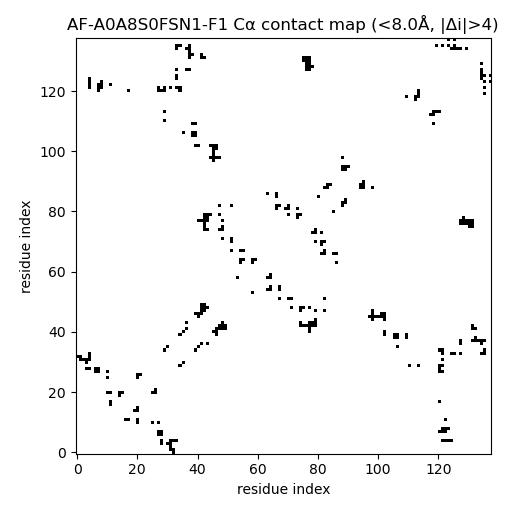0 102 VAL A CA 1
ATOM 784 C C . VAL A 1 102 ? -6.209 -6.364 -0.815 1.00 94.50 102 VAL A C 1
ATOM 786 O O . VAL A 1 102 ? -6.159 -5.698 -1.842 1.00 94.50 102 VAL A O 1
ATOM 789 N N . GLN A 1 103 ? -5.243 -7.228 -0.501 1.00 92.75 103 GLN A N 1
ATOM 790 C CA . GLN A 1 103 ? -3.997 -7.360 -1.263 1.00 92.75 103 GLN A CA 1
ATOM 791 C C . GLN A 1 103 ? -4.212 -7.898 -2.688 1.00 92.75 103 GLN A C 1
ATOM 793 O O . GLN A 1 103 ? -3.757 -7.241 -3.624 1.00 92.75 103 GLN A O 1
ATOM 798 N N . PRO A 1 104 ? -4.923 -9.023 -2.916 1.00 94.38 104 PRO A N 1
ATOM 799 C CA . PRO A 1 104 ? -5.227 -9.464 -4.277 1.00 94.38 104 PRO A CA 1
ATOM 800 C C . PRO A 1 104 ? -6.117 -8.469 -5.035 1.00 94.38 104 PRO A C 1
ATOM 802 O O . PRO A 1 104 ? -5.976 -8.341 -6.249 1.00 94.38 104 PRO A O 1
ATOM 805 N N . ILE A 1 105 ? -6.988 -7.724 -4.342 1.00 95.50 105 ILE A N 1
ATOM 806 C CA . ILE A 1 105 ? -7.804 -6.670 -4.964 1.00 95.50 105 ILE A CA 1
ATOM 807 C C . ILE A 1 105 ? -6.911 -5.533 -5.471 1.00 95.50 105 ILE A C 1
ATOM 809 O O . ILE A 1 105 ? -7.015 -5.148 -6.635 1.00 95.50 105 ILE A O 1
ATOM 813 N N . LEU A 1 106 ? -6.002 -5.027 -4.634 1.00 94.12 106 LEU A N 1
ATOM 814 C CA . LEU A 1 106 ? -5.044 -4.001 -5.045 1.00 94.12 106 LEU A CA 1
ATOM 815 C C . LEU A 1 106 ? -4.139 -4.505 -6.166 1.00 94.12 106 LEU A C 1
ATOM 817 O O . LEU A 1 106 ? -3.952 -3.792 -7.140 1.00 94.12 106 LEU A O 1
ATOM 821 N N . ALA A 1 107 ? -3.667 -5.751 -6.096 1.00 93.88 107 ALA A N 1
ATOM 822 C CA . ALA A 1 107 ? -2.864 -6.348 -7.157 1.00 93.88 107 ALA A CA 1
ATOM 823 C C . ALA A 1 107 ? -3.601 -6.373 -8.508 1.00 93.88 107 ALA A C 1
ATOM 825 O O . ALA A 1 107 ? -3.015 -6.023 -9.532 1.00 93.88 107 ALA A O 1
ATOM 826 N N . ALA A 1 108 ? -4.891 -6.728 -8.518 1.00 95.38 108 ALA A N 1
ATOM 827 C CA . ALA A 1 108 ? -5.711 -6.696 -9.728 1.00 95.38 108 ALA A CA 1
ATOM 828 C C . ALA A 1 108 ? -5.886 -5.266 -10.271 1.00 95.38 108 ALA A C 1
ATOM 830 O O . ALA A 1 108 ? -5.770 -5.048 -11.478 1.00 95.38 108 ALA A O 1
ATOM 831 N N . ILE A 1 109 ? -6.110 -4.287 -9.387 1.00 94.50 109 ILE A N 1
ATOM 832 C CA . ILE A 1 109 ? -6.220 -2.868 -9.759 1.00 94.50 109 ILE A CA 1
ATOM 833 C C . ILE A 1 109 ? -4.895 -2.355 -10.335 1.00 94.50 109 ILE A C 1
ATOM 835 O O . ILE A 1 109 ? -4.897 -1.724 -11.390 1.00 94.50 109 ILE A O 1
ATOM 839 N N . THR A 1 110 ? -3.764 -2.653 -9.691 1.00 92.38 110 THR A N 1
ATOM 840 C CA . THR A 1 110 ? -2.426 -2.274 -10.166 1.00 92.38 110 THR A CA 1
ATOM 841 C C . THR A 1 110 ? -2.138 -2.878 -11.534 1.00 92.38 110 THR A C 1
ATOM 843 O O . THR A 1 110 ? -1.648 -2.176 -12.413 1.00 92.38 110 THR A O 1
ATOM 846 N N . LEU A 1 111 ? -2.486 -4.150 -11.747 1.00 93.88 111 LEU A N 1
ATOM 847 C CA . LEU A 1 111 ? -2.305 -4.822 -13.032 1.00 93.88 111 LEU A CA 1
ATOM 848 C C . LEU A 1 111 ? -3.121 -4.144 -14.142 1.00 93.88 111 LEU A C 1
ATOM 850 O O . LEU A 1 111 ? -2.588 -3.857 -15.212 1.00 93.88 111 LEU A O 1
ATOM 854 N N . ALA A 1 112 ? -4.396 -3.844 -13.877 1.00 94.81 112 ALA A N 1
ATOM 855 C CA . ALA A 1 112 ? -5.251 -3.139 -14.827 1.00 94.81 112 ALA A CA 1
ATOM 856 C C . ALA A 1 112 ? -4.712 -1.732 -15.137 1.00 94.81 112 ALA A C 1
ATOM 858 O O . ALA A 1 112 ? -4.576 -1.371 -16.304 1.00 94.81 112 ALA A O 1
ATOM 859 N N . ALA A 1 113 ? -4.342 -0.965 -14.109 1.00 92.50 113 ALA A N 1
ATOM 860 C CA . ALA A 1 113 ? -3.799 0.382 -14.265 1.00 92.50 113 ALA A CA 1
ATOM 861 C C . ALA A 1 113 ? -2.457 0.397 -15.020 1.00 92.50 113 ALA A C 1
ATOM 863 O O . ALA A 1 113 ? -2.222 1.289 -15.835 1.00 92.50 113 ALA A O 1
ATOM 864 N N . TYR A 1 114 ? -1.604 -0.607 -14.805 1.00 91.44 114 TYR A N 1
ATOM 865 C CA . TYR A 1 114 ? -0.350 -0.777 -15.538 1.00 91.44 114 TYR A CA 1
ATOM 866 C C . TYR A 1 114 ? -0.593 -1.019 -17.034 1.00 91.44 114 TYR A C 1
ATOM 868 O O . TYR A 1 114 ? -0.041 -0.309 -17.871 1.00 91.44 114 TYR A O 1
ATOM 876 N N . TYR A 1 115 ? -1.473 -1.960 -17.392 1.00 90.44 115 TYR A N 1
ATOM 877 C CA . TYR A 1 115 ? -1.766 -2.247 -18.803 1.00 90.44 115 TYR A CA 1
ATOM 878 C C . TYR A 1 115 ? -2.570 -1.148 -19.507 1.00 90.44 115 TYR A C 1
ATOM 880 O O . TYR A 1 115 ? -2.491 -1.027 -20.727 1.00 90.44 115 TYR A O 1
ATOM 888 N N . MET A 1 116 ? -3.307 -0.323 -18.760 1.00 91.38 116 MET A N 1
ATOM 889 C CA . MET A 1 116 ? -3.938 0.894 -19.283 1.00 91.38 116 MET A CA 1
ATOM 890 C C . MET A 1 116 ? -2.943 2.052 -19.483 1.00 91.38 116 MET A C 1
ATOM 892 O O . MET A 1 116 ? -3.339 3.104 -19.978 1.00 91.38 116 MET A O 1
ATOM 896 N N . GLY A 1 117 ? -1.672 1.886 -19.098 1.00 87.06 117 GLY A N 1
ATOM 897 C CA . GLY A 1 117 ? -0.642 2.922 -19.212 1.00 87.06 117 GLY A CA 1
ATOM 898 C C . GLY A 1 117 ? -0.753 4.040 -18.171 1.00 87.06 117 GLY A C 1
ATOM 899 O O . GLY A 1 117 ? -0.137 5.087 -18.338 1.00 87.06 117 GLY A O 1
ATOM 900 N N . ILE A 1 118 ? -1.532 3.840 -17.101 1.00 88.38 118 ILE A N 1
ATOM 901 C CA . ILE A 1 118 ? -1.698 4.819 -16.013 1.00 88.38 118 ILE A CA 1
ATOM 902 C C . ILE A 1 118 ? -0.477 4.801 -15.085 1.00 88.38 118 ILE A C 1
ATOM 904 O O . ILE A 1 118 ? -0.068 5.840 -14.572 1.00 88.38 118 ILE A O 1
ATOM 908 N N . ILE A 1 119 ? 0.096 3.615 -14.858 1.00 88.00 119 ILE A N 1
ATOM 909 C CA . ILE A 1 119 ? 1.256 3.412 -13.985 1.00 88.00 119 ILE A CA 1
ATOM 910 C C . ILE A 1 119 ? 2.468 3.036 -14.849 1.00 88.00 119 ILE A C 1
ATOM 912 O O . ILE A 1 119 ? 2.387 2.044 -15.580 1.00 88.00 119 ILE A O 1
ATOM 916 N N . PRO A 1 120 ? 3.593 3.773 -14.767 1.00 87.12 120 PRO A N 1
ATOM 917 C CA . PRO A 1 120 ? 4.807 3.428 -15.499 1.00 87.12 120 PRO A CA 1
ATOM 918 C C . PRO A 1 120 ? 5.488 2.180 -14.907 1.00 87.12 120 PRO A C 1
ATOM 920 O O . PRO A 1 120 ? 5.274 1.837 -13.741 1.00 87.12 120 PRO A O 1
ATOM 923 N N . PRO A 1 121 ? 6.335 1.476 -15.678 1.00 88.31 121 PRO A N 1
ATOM 924 C CA . PRO A 1 121 ? 7.168 0.417 -15.124 1.00 88.31 121 PRO A CA 1
ATOM 925 C C . PRO A 1 121 ? 8.169 0.971 -14.109 1.00 88.31 121 PRO A C 1
ATOM 927 O O . PRO A 1 121 ? 8.615 2.108 -14.204 1.00 88.31 121 PRO A O 1
ATOM 930 N N . VAL A 1 122 ? 8.563 0.125 -13.158 1.00 87.75 122 VAL A N 1
ATOM 931 C CA . VAL A 1 122 ? 9.606 0.457 -12.181 1.00 87.75 122 VAL A CA 1
ATOM 932 C C . VAL A 1 122 ? 10.956 0.525 -12.884 1.00 87.75 122 VAL A C 1
ATOM 934 O O . VAL A 1 122 ? 11.403 -0.480 -13.434 1.00 87.75 122 VAL A O 1
ATOM 937 N N . THR A 1 123 ? 11.616 1.676 -12.811 1.00 88.00 123 THR A N 1
ATOM 938 C CA . THR A 1 123 ? 12.929 1.940 -13.427 1.00 88.00 123 THR A CA 1
ATOM 939 C C . THR A 1 123 ? 13.999 2.341 -12.411 1.00 88.00 123 THR A C 1
ATOM 941 O O . THR A 1 123 ? 15.147 2.585 -12.781 1.00 88.00 123 THR A O 1
ATOM 944 N N . ASN A 1 124 ? 13.650 2.360 -11.126 1.00 84.00 124 ASN A N 1
ATOM 945 C CA . ASN A 1 124 ? 14.525 2.717 -10.020 1.00 84.00 124 ASN A CA 1
ATOM 946 C C . ASN A 1 124 ? 14.317 1.779 -8.812 1.00 84.00 124 ASN A C 1
ATOM 948 O O . ASN A 1 124 ? 13.474 0.878 -8.815 1.00 84.00 124 ASN A O 1
ATOM 952 N N . ILE A 1 125 ? 15.110 1.986 -7.758 1.00 82.12 125 ILE A N 1
ATOM 953 C CA . ILE A 1 125 ? 14.899 1.340 -6.458 1.00 82.12 125 ILE A CA 1
ATOM 954 C C . ILE A 1 125 ? 14.799 2.429 -5.407 1.00 82.12 125 ILE A C 1
ATOM 956 O O . ILE A 1 125 ? 15.798 3.063 -5.071 1.00 82.12 125 ILE A O 1
ATOM 960 N N . ALA A 1 126 ? 13.611 2.583 -4.839 1.00 81.81 126 ALA A N 1
ATOM 961 C CA . ALA A 1 126 ? 13.414 3.341 -3.619 1.00 81.81 126 ALA A CA 1
ATOM 962 C C . ALA A 1 126 ? 13.283 2.394 -2.407 1.00 81.81 126 ALA A C 1
ATOM 964 O O . ALA A 1 126 ? 12.849 1.244 -2.551 1.00 81.81 126 ALA A O 1
ATOM 965 N N . PRO A 1 127 ? 13.669 2.842 -1.198 1.00 85.19 127 PRO A N 1
ATOM 966 C CA . PRO A 1 127 ? 13.397 2.104 0.030 1.00 85.19 127 PRO A CA 1
ATOM 967 C C . PRO A 1 127 ? 11.894 1.878 0.222 1.00 85.19 127 PRO A C 1
ATOM 969 O O . PRO A 1 127 ? 11.095 2.789 0.024 1.00 85.19 127 PRO A O 1
ATOM 972 N N . TRP A 1 128 ? 11.510 0.689 0.690 1.00 82.56 128 TRP A N 1
ATOM 973 C CA . TRP A 1 128 ? 10.106 0.357 0.972 1.00 82.56 128 TRP A CA 1
ATOM 974 C C . TRP A 1 128 ? 9.501 1.213 2.096 1.00 82.56 128 TRP A C 1
ATOM 976 O O . TRP A 1 128 ? 8.292 1.296 2.213 1.00 82.56 128 TRP A O 1
ATOM 986 N N . THR A 1 129 ? 10.320 1.864 2.924 1.00 85.31 129 THR A N 1
ATOM 987 C CA . THR A 1 129 ? 9.848 2.796 3.955 1.00 85.31 129 THR A CA 1
ATOM 988 C C . THR A 1 129 ? 9.541 4.183 3.409 1.00 85.31 129 THR A C 1
ATOM 990 O O . THR A 1 129 ? 9.117 5.047 4.165 1.00 85.31 129 THR A O 1
ATOM 993 N N . MET A 1 130 ? 9.767 4.451 2.123 1.00 84.88 130 MET A N 1
ATOM 994 C CA . MET A 1 130 ? 9.409 5.738 1.533 1.00 84.88 130 MET A CA 1
ATOM 995 C C . MET A 1 130 ? 7.888 5.966 1.645 1.00 84.88 130 MET A C 1
ATOM 997 O O . MET A 1 130 ? 7.126 4.992 1.575 1.00 84.88 130 MET A O 1
ATOM 1001 N N . PRO A 1 131 ? 7.432 7.226 1.832 1.00 83.25 131 PRO A N 1
ATOM 1002 C CA . PRO A 1 131 ? 6.018 7.505 2.019 1.00 83.25 131 PRO A CA 1
ATOM 1003 C C . PRO A 1 131 ? 5.151 6.879 0.929 1.00 83.25 131 PRO A C 1
ATOM 1005 O O . PRO A 1 131 ? 5.481 6.932 -0.259 1.00 83.25 131 PRO A O 1
ATOM 1008 N N . THR A 1 132 ? 4.048 6.280 1.369 1.00 75.12 132 THR A N 1
ATOM 1009 C CA . THR A 1 132 ? 3.128 5.511 0.522 1.00 75.12 132 THR A CA 1
ATOM 1010 C C . THR A 1 132 ? 2.777 6.271 -0.767 1.00 75.12 132 THR A C 1
ATOM 1012 O O . THR A 1 132 ? 2.357 7.425 -0.713 1.00 75.12 132 THR A O 1
ATOM 1015 N N . GLY A 1 133 ? 2.947 5.620 -1.924 1.00 66.44 133 GLY A N 1
ATOM 1016 C CA . GLY A 1 133 ? 2.644 6.179 -3.250 1.00 66.44 133 GLY A CA 1
ATOM 1017 C C . GLY A 1 133 ? 3.752 7.022 -3.899 1.00 66.44 133 GLY A C 1
ATOM 1018 O O . GLY A 1 133 ? 3.661 7.299 -5.091 1.00 66.44 133 GLY A O 1
ATOM 1019 N N . LEU A 1 134 ? 4.813 7.400 -3.173 1.00 69.31 134 LEU A N 1
ATOM 1020 C CA . LEU A 1 134 ? 5.941 8.149 -3.755 1.00 69.31 134 LEU A CA 1
ATOM 1021 C C . LEU A 1 134 ? 7.060 7.250 -4.304 1.00 69.31 134 LEU A C 1
ATOM 1023 O O . LEU A 1 134 ? 7.863 7.711 -5.109 1.00 69.31 134 LEU A O 1
ATOM 1027 N N . VAL A 1 135 ? 7.099 5.977 -3.896 1.00 65.06 135 VAL A N 1
ATOM 1028 C CA . VAL A 1 135 ? 8.126 4.985 -4.279 1.00 65.06 135 VAL A CA 1
ATOM 1029 C C . VAL A 1 135 ? 8.266 4.841 -5.800 1.00 65.06 135 VAL A C 1
ATOM 1031 O O . VAL A 1 135 ? 9.384 4.714 -6.286 1.00 65.06 135 VAL A O 1
ATOM 1034 N N . SER A 1 136 ? 7.163 4.889 -6.551 1.00 56.88 136 SER A N 1
ATOM 1035 C CA . SER A 1 136 ? 7.141 4.681 -8.008 1.00 56.88 136 SER A CA 1
ATOM 1036 C C . SER A 1 136 ? 7.218 5.960 -8.849 1.00 56.88 136 SER A C 1
ATOM 1038 O O . SER A 1 136 ? 7.125 5.872 -10.070 1.00 56.88 136 SER A O 1
ATOM 1040 N N . LEU A 1 137 ? 7.264 7.143 -8.223 1.00 60.56 137 LEU A N 1
ATOM 1041 C CA . LEU A 1 137 ? 7.260 8.444 -8.918 1.00 60.56 137 LEU A CA 1
ATOM 1042 C C . LEU A 1 137 ? 8.660 9.057 -9.076 1.00 60.56 137 LEU A C 1
ATOM 1044 O O . LEU A 1 137 ? 8.799 10.104 -9.708 1.00 60.56 137 LEU A O 1
ATOM 1048 N N . LEU A 1 138 ? 9.670 8.430 -8.477 1.00 55.56 138 LEU A N 1
ATOM 1049 C CA . LEU A 1 138 ? 11.089 8.754 -8.637 1.00 55.56 138 LEU A CA 1
ATOM 1050 C C . LEU A 1 138 ? 11.768 7.686 -9.491 1.00 55.56 138 LEU A C 1
ATOM 1052 O O . LEU A 1 138 ? 12.989 7.816 -9.733 1.00 55.56 138 LEU A O 1
#